Protein AF-A0A9D6YS01-F1 (afdb_monomer_lite)

Sequence (82 aa):
MKKISPEESEQLPIRGAGHSSEFYKAIISLQVGEALLITKKEYTLTRPPGRICRTIMKRFADVKYEYGAIADGSGWKVKRIA

Structure (mmCIF, N/CA/C/O backbone):
data_AF-A0A9D6YS01-F1
#
_entry.id   AF-A0A9D6YS01-F1
#
loop_
_atom_site.group_PDB
_atom_site.id
_atom_site.type_symbol
_atom_site.label_atom_id
_atom_site.label_alt_id
_atom_site.label_comp_id
_atom_site.label_asym_id
_atom_site.label_entity_id
_atom_site.label_seq_id
_atom_site.pdbx_PDB_ins_code
_atom_site.Cartn_x
_atom_site.Cartn_y
_atom_site.Cartn_z
_atom_site.occupancy
_atom_site.B_iso_or_equiv
_atom_site.auth_seq_id
_atom_site.auth_comp_id
_atom_site.auth_asym_id
_atom_site.auth_atom_id
_atom_site.pdbx_PDB_model_num
ATOM 1 N N . MET A 1 1 ? 27.049 8.939 9.689 1.00 43.66 1 MET A N 1
ATOM 2 C CA . MET A 1 1 ? 25.919 9.451 10.500 1.00 43.66 1 MET A CA 1
ATOM 3 C C . MET A 1 1 ? 26.319 10.816 11.045 1.00 43.66 1 MET A C 1
ATOM 5 O O . MET A 1 1 ? 27.397 10.895 11.619 1.00 43.66 1 MET A O 1
ATOM 9 N N . LYS A 1 2 ? 25.527 11.874 10.821 1.00 67.62 2 LYS A N 1
ATOM 10 C CA . LYS A 1 2 ? 25.806 13.240 11.306 1.00 67.62 2 LYS A CA 1
ATOM 11 C C . LYS A 1 2 ? 24.806 13.583 12.413 1.00 67.62 2 LYS A C 1
ATOM 13 O O . LYS A 1 2 ? 23.621 13.306 12.252 1.00 67.62 2 LYS A O 1
ATOM 18 N N . LYS A 1 3 ? 25.283 14.144 13.526 1.00 75.75 3 LYS A N 1
ATOM 19 C CA . LYS A 1 3 ? 24.420 14.739 14.555 1.00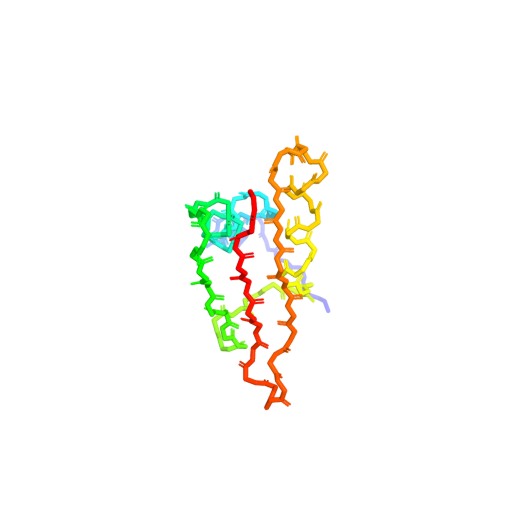 75.75 3 LYS A CA 1
ATOM 20 C C . LYS A 1 3 ? 24.095 16.171 14.124 1.00 75.75 3 LYS A C 1
ATOM 22 O O . LYS A 1 3 ? 25.003 16.869 13.680 1.00 75.75 3 LYS A O 1
ATOM 27 N N . ILE A 1 4 ? 22.827 16.553 14.216 1.00 88.44 4 ILE A N 1
ATOM 28 C CA . ILE A 1 4 ? 22.342 17.908 13.919 1.00 88.44 4 ILE A CA 1
ATOM 29 C C . ILE A 1 4 ? 22.001 18.628 15.225 1.00 88.44 4 ILE A C 1
ATOM 31 O O . ILE A 1 4 ? 21.701 17.963 16.224 1.00 88.44 4 ILE A O 1
ATOM 35 N N . SER A 1 5 ? 22.097 19.958 15.236 1.00 87.50 5 SER A N 1
ATOM 36 C CA . SER A 1 5 ? 21.714 20.771 16.397 1.00 87.50 5 SER A CA 1
ATOM 37 C C . SER A 1 5 ? 20.183 20.797 16.582 1.00 87.50 5 SER A C 1
ATOM 39 O O . SER A 1 5 ? 19.447 20.490 15.640 1.00 87.50 5 SER A O 1
ATOM 41 N N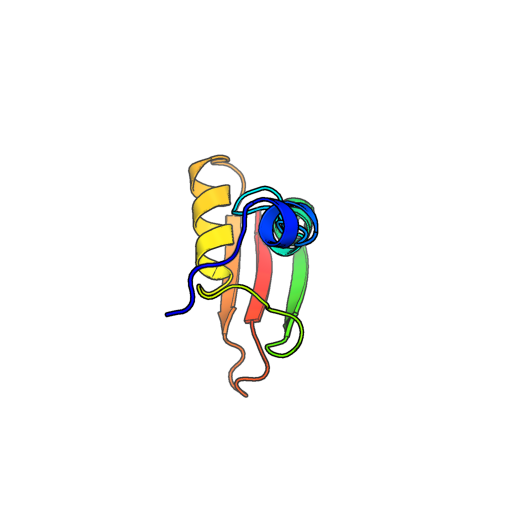 . PRO A 1 6 ? 19.668 21.149 17.777 1.00 84.38 6 PRO A N 1
ATOM 42 C CA . PRO A 1 6 ? 18.227 21.313 17.991 1.00 84.38 6 PRO A CA 1
ATOM 43 C C . PRO A 1 6 ? 17.597 22.325 17.021 1.00 84.38 6 PRO A C 1
ATOM 45 O O . PRO A 1 6 ? 16.557 22.044 16.434 1.00 84.38 6 PRO A O 1
ATOM 48 N N . GLU A 1 7 ? 18.287 23.438 16.769 1.00 84.25 7 GLU A N 1
ATOM 49 C CA . GLU A 1 7 ? 17.871 24.494 15.835 1.00 84.25 7 GLU A CA 1
ATOM 50 C C . GLU A 1 7 ? 17.803 23.986 14.384 1.00 84.25 7 GLU A C 1
ATOM 52 O O . GLU A 1 7 ? 16.838 24.252 13.671 1.00 84.25 7 GLU A O 1
ATOM 57 N N . GLU A 1 8 ? 18.794 23.191 13.953 1.00 78.50 8 GLU A N 1
ATOM 58 C CA . GLU A 1 8 ? 18.776 22.524 12.645 1.00 78.50 8 GLU A CA 1
ATOM 59 C C . GLU A 1 8 ? 17.629 21.505 12.553 1.00 78.50 8 GLU A C 1
ATOM 61 O O . GLU A 1 8 ? 17.033 21.339 11.492 1.00 78.50 8 GLU A O 1
ATOM 66 N N . SER A 1 9 ? 17.295 20.820 13.650 1.00 84.62 9 SER A N 1
ATOM 67 C CA . SER A 1 9 ? 16.196 19.852 13.680 1.00 84.62 9 SER A CA 1
ATOM 68 C C . SER A 1 9 ? 14.821 20.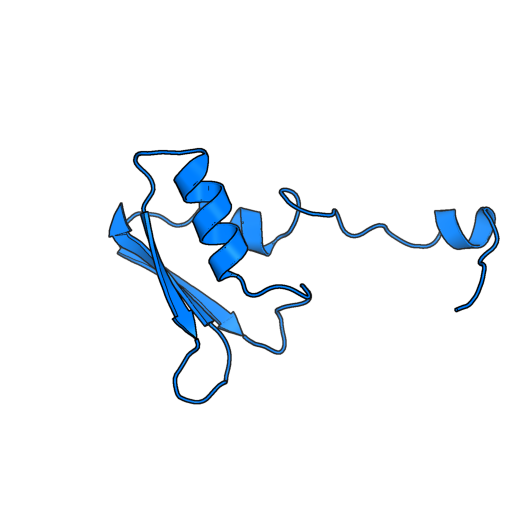510 13.570 1.00 84.62 9 SER A C 1
ATOM 70 O O . SER A 1 9 ? 13.936 19.930 12.947 1.00 84.62 9 SER A O 1
ATOM 72 N N . GLU A 1 10 ? 14.618 21.684 14.168 1.00 80.06 10 GLU A N 1
ATOM 73 C CA . GLU A 1 10 ? 13.339 22.410 14.118 1.00 80.06 10 GLU A CA 1
ATOM 74 C C . GLU A 1 10 ? 13.040 22.978 12.724 1.00 80.06 10 GLU A C 1
ATOM 76 O O . GLU A 1 10 ? 11.880 23.068 12.321 1.00 80.06 10 GLU A O 1
ATOM 81 N N . GLN A 1 11 ? 14.082 23.302 11.953 1.00 82.50 11 GLN A N 1
ATOM 82 C CA . GLN A 1 11 ? 13.963 23.770 10.568 1.00 82.50 11 GLN A CA 1
ATOM 83 C C . GLN A 1 11 ? 13.715 22.639 9.562 1.00 82.50 11 GLN A C 1
ATOM 85 O O . GLN A 1 11 ? 13.352 22.900 8.412 1.00 82.50 11 GLN A O 1
ATOM 90 N N . LEU A 1 12 ? 13.911 21.380 9.964 1.00 76.44 12 LEU A N 1
ATOM 91 C CA . LEU A 1 12 ? 13.689 20.227 9.103 1.00 76.44 12 LEU A CA 1
ATOM 92 C C . LEU A 1 12 ? 12.231 19.764 9.214 1.00 76.44 12 LEU A C 1
ATOM 94 O O . LEU A 1 12 ? 11.832 19.213 10.242 1.00 76.44 12 LEU A O 1
ATOM 98 N N . PRO A 1 13 ? 11.416 19.916 8.154 1.00 63.59 13 PRO A N 1
ATOM 99 C CA . PRO A 1 13 ? 10.037 19.466 8.200 1.00 63.59 13 PRO A CA 1
ATOM 100 C C . PRO A 1 13 ? 9.995 17.942 8.332 1.00 63.59 13 PRO A C 1
ATOM 102 O O . PRO A 1 13 ? 10.423 17.199 7.444 1.00 63.59 13 PRO A O 1
ATOM 105 N N . ILE A 1 14 ? 9.430 17.455 9.437 1.00 65.94 14 ILE A N 1
ATOM 106 C CA . ILE A 1 14 ? 9.135 16.034 9.602 1.00 65.94 14 ILE A CA 1
ATOM 107 C C . ILE A 1 14 ? 7.973 15.702 8.665 1.00 65.94 14 ILE A C 1
ATOM 109 O O . ILE A 1 14 ? 6.809 15.983 8.957 1.00 65.94 14 ILE A O 1
ATOM 113 N N . ARG A 1 15 ? 8.265 15.076 7.520 1.00 56.03 15 ARG A N 1
ATOM 114 C CA . ARG A 1 15 ? 7.212 14.497 6.678 1.00 56.03 15 ARG A CA 1
ATOM 115 C C . ARG A 1 15 ? 6.589 13.346 7.467 1.00 56.03 15 ARG A C 1
ATOM 117 O O . ARG A 1 15 ? 7.279 12.390 7.814 1.00 56.03 15 ARG A O 1
ATOM 124 N N . GLY A 1 16 ? 5.306 13.485 7.804 1.00 53.72 16 GLY A N 1
ATOM 125 C CA . GLY A 1 16 ? 4.599 12.596 8.725 1.00 53.72 16 GLY A CA 1
ATOM 126 C C . GLY A 1 16 ? 4.879 11.112 8.468 1.00 53.72 16 GLY A C 1
ATOM 127 O O . GLY A 1 16 ? 4.684 10.600 7.364 1.00 53.72 16 GLY A O 1
ATOM 128 N N . ALA A 1 17 ? 5.354 10.421 9.503 1.00 52.78 17 ALA A N 1
ATOM 129 C CA . ALA A 1 17 ? 5.617 8.994 9.444 1.00 52.78 17 ALA A CA 1
ATOM 130 C C . ALA A 1 17 ? 4.301 8.196 9.520 1.00 52.78 17 ALA A C 1
ATOM 132 O O . ALA A 1 17 ? 3.451 8.437 10.376 1.00 52.78 17 ALA A O 1
ATOM 133 N N . GLY A 1 18 ? 4.140 7.190 8.657 1.00 60.66 18 GLY A N 1
ATOM 134 C CA . GLY A 1 18 ? 3.053 6.209 8.764 1.00 60.66 18 GLY A CA 1
ATOM 135 C C . GLY A 1 18 ? 1.716 6.650 8.150 1.00 60.66 18 GLY A C 1
ATOM 136 O O . GLY A 1 18 ? 1.640 6.908 6.947 1.00 60.66 18 GLY A O 1
ATOM 137 N N . HIS A 1 19 ? 0.646 6.659 8.960 1.00 57.78 19 HIS A N 1
ATOM 138 C CA . HIS A 1 19 ? -0.752 6.884 8.534 1.00 57.78 19 HIS A CA 1
ATOM 139 C C . HIS A 1 19 ? -1.028 8.292 7.979 1.00 57.78 19 HIS A C 1
ATOM 141 O O . HIS A 1 19 ? -2.063 8.524 7.360 1.00 57.78 19 HIS A O 1
ATOM 147 N N . SER A 1 20 ? -0.106 9.228 8.193 1.00 59.44 20 SER A N 1
ATOM 148 C CA . SER A 1 20 ? -0.142 10.592 7.664 1.00 59.44 20 SER A CA 1
ATOM 149 C C . SER A 1 20 ? 0.517 10.733 6.289 1.00 59.44 20 SER A C 1
ATOM 151 O O . SER A 1 20 ? 0.432 11.811 5.702 1.00 59.44 20 SER A O 1
ATOM 153 N N . SER A 1 21 ? 1.126 9.668 5.749 1.00 75.06 21 SER A N 1
ATOM 154 C CA . SER A 1 21 ? 1.695 9.689 4.399 1.00 75.06 21 SER A CA 1
ATOM 155 C C . SER A 1 21 ? 0.615 9.898 3.335 1.00 75.06 21 SER A C 1
ATOM 157 O O . SER A 1 21 ? -0.484 9.344 3.417 1.00 75.06 21 SER A O 1
ATOM 159 N N . GLU A 1 22 ? 0.944 10.674 2.304 1.00 85.38 22 GLU A N 1
ATOM 160 C CA . GLU A 1 22 ? 0.052 10.922 1.163 1.00 85.38 22 GLU A CA 1
ATOM 161 C C . GLU A 1 22 ? -0.356 9.615 0.477 1.00 85.38 22 GLU A C 1
ATOM 163 O O . GLU A 1 22 ? -1.517 9.450 0.124 1.00 85.38 22 GLU A O 1
ATOM 168 N N . PHE A 1 23 ? 0.548 8.630 0.412 1.00 88.88 23 PHE A N 1
ATOM 169 C CA . PHE A 1 23 ? 0.243 7.296 -0.109 1.00 88.88 23 PHE A CA 1
ATOM 170 C C . PHE A 1 23 ? -0.808 6.560 0.719 1.00 88.88 23 PHE A C 1
ATOM 172 O O . PHE A 1 23 ? -1.681 5.913 0.150 1.00 88.88 23 PHE A O 1
ATOM 179 N N . TYR A 1 24 ? -0.763 6.657 2.053 1.00 90.06 24 TYR A N 1
ATOM 180 C CA . TYR A 1 24 ? -1.800 6.057 2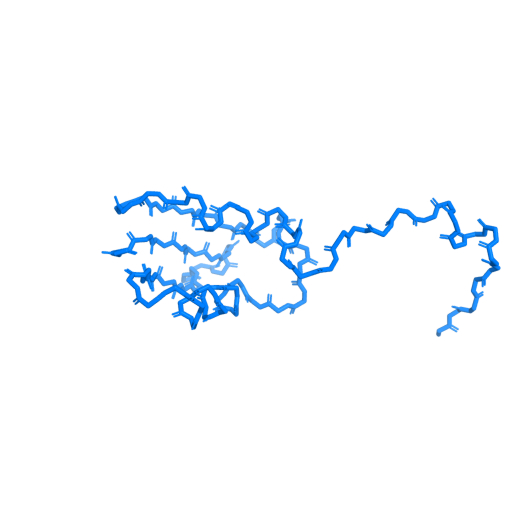.891 1.00 90.06 24 TYR A CA 1
ATOM 181 C C . TYR A 1 24 ? -3.159 6.690 2.615 1.00 90.06 24 TYR A C 1
ATOM 183 O O . TYR A 1 24 ? -4.131 5.966 2.412 1.00 90.06 24 TYR A O 1
ATOM 191 N N . LYS A 1 25 ? -3.209 8.027 2.559 1.00 90.50 25 LYS A N 1
ATOM 192 C CA . LYS A 1 25 ? -4.439 8.773 2.273 1.00 90.50 25 LYS A CA 1
ATOM 193 C C . LYS A 1 25 ? -4.995 8.439 0.887 1.00 90.50 25 LYS A C 1
ATOM 195 O O . LYS A 1 25 ? -6.177 8.149 0.785 1.00 90.50 25 LYS A O 1
ATOM 200 N N . ALA A 1 26 ? -4.141 8.399 -0.134 1.00 91.94 26 ALA A N 1
ATOM 201 C CA . ALA A 1 26 ? -4.539 8.071 -1.499 1.00 91.94 26 ALA A CA 1
ATOM 202 C C . ALA A 1 26 ? -5.051 6.627 -1.634 1.00 91.94 26 ALA A C 1
ATOM 204 O O . ALA A 1 26 ? -6.032 6.382 -2.324 1.00 91.94 26 ALA A O 1
ATOM 205 N N . ILE A 1 27 ? -4.418 5.659 -0.957 1.00 93.31 27 ILE A N 1
ATOM 206 C CA . ILE A 1 27 ? -4.848 4.253 -1.011 1.00 93.31 27 ILE A CA 1
ATOM 207 C C . ILE A 1 27 ? -6.169 4.047 -0.256 1.00 93.31 27 ILE A C 1
ATOM 209 O O . ILE A 1 27 ? -7.046 3.333 -0.743 1.00 93.31 27 ILE A O 1
ATOM 213 N N . ILE A 1 28 ? -6.336 4.649 0.930 1.00 93.19 28 ILE A N 1
ATOM 214 C CA . ILE A 1 28 ? -7.567 4.477 1.718 1.00 93.19 28 ILE A CA 1
ATOM 215 C C . ILE A 1 28 ? -8.772 5.193 1.095 1.00 93.19 28 ILE A C 1
ATOM 217 O O . ILE A 1 28 ? -9.898 4.745 1.289 1.00 93.19 28 ILE A O 1
ATOM 221 N N . SER A 1 29 ? -8.549 6.268 0.331 1.00 93.69 29 SER A N 1
ATOM 222 C CA . SER A 1 29 ? -9.620 7.017 -0.335 1.00 93.69 29 SER A CA 1
ATOM 223 C C . SER A 1 29 ? -10.156 6.359 -1.608 1.00 93.69 29 SER A C 1
ATOM 225 O O . SER A 1 29 ? -11.175 6.821 -2.115 1.00 93.69 29 SER A O 1
ATOM 227 N N . LEU A 1 30 ? -9.496 5.314 -2.125 1.00 94.81 30 LEU A N 1
ATOM 228 C CA . LEU A 1 30 ? -9.963 4.594 -3.311 1.00 94.81 30 LEU A CA 1
ATOM 229 C C . LEU A 1 30 ? -11.385 4.066 -3.103 1.00 94.81 30 LEU A C 1
ATOM 231 O O . LEU A 1 30 ? -11.684 3.441 -2.079 1.00 94.81 30 LEU A O 1
ATOM 235 N N . GLN A 1 31 ? -12.241 4.269 -4.099 1.00 94.31 31 GLN A N 1
ATOM 236 C CA . GLN A 1 31 ? -13.549 3.628 -4.185 1.00 94.31 31 GLN A CA 1
ATOM 237 C C . GLN A 1 31 ? -13.428 2.224 -4.780 1.00 94.31 31 GLN A C 1
ATOM 239 O O . GLN A 1 31 ? -12.440 1.883 -5.430 1.00 94.31 31 GLN A O 1
ATOM 244 N N . VAL A 1 32 ? -14.426 1.373 -4.539 1.00 95.69 32 VAL A N 1
ATOM 245 C CA . VAL A 1 32 ? -14.441 0.009 -5.087 1.00 95.69 32 VAL A CA 1
ATOM 246 C C . VAL A 1 32 ? -14.403 0.069 -6.616 1.00 95.69 32 VAL A C 1
ATOM 248 O O . VAL A 1 32 ? -15.200 0.761 -7.239 1.00 95.69 32 VAL A O 1
ATOM 251 N N . GLY A 1 33 ? -13.459 -0.654 -7.218 1.00 94.94 33 GLY A N 1
ATOM 252 C CA . GLY A 1 33 ? -13.212 -0.645 -8.659 1.00 94.94 33 GLY A CA 1
ATOM 253 C C . GLY A 1 33 ? -12.134 0.344 -9.109 1.00 94.94 33 GLY A C 1
ATOM 254 O O . GLY A 1 33 ? -11.540 0.121 -10.167 1.00 94.94 33 GLY A O 1
ATOM 255 N N . GLU A 1 34 ? -11.809 1.364 -8.309 1.00 95.50 34 GLU A N 1
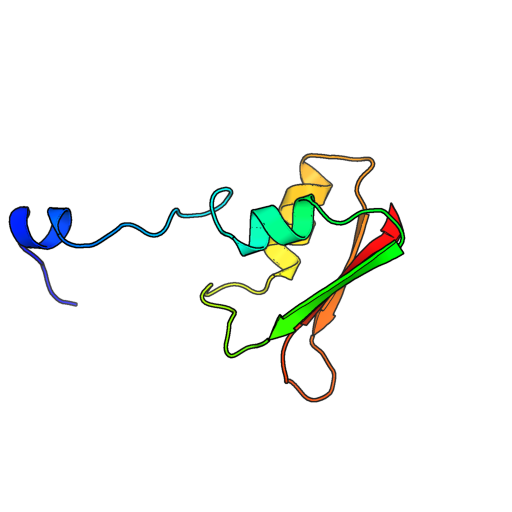ATOM 256 C CA . GLU A 1 34 ? -10.758 2.330 -8.636 1.00 95.50 34 GLU A CA 1
ATOM 257 C C . GLU A 1 34 ? -9.359 1.753 -8.433 1.00 95.50 34 GLU A C 1
ATOM 259 O O . GLU A 1 34 ? -9.109 0.913 -7.559 1.00 95.50 34 GLU A O 1
ATOM 264 N N . ALA A 1 35 ? -8.425 2.250 -9.243 1.00 94.94 35 ALA A N 1
ATOM 265 C CA . ALA A 1 35 ? -7.022 1.892 -9.176 1.00 94.94 35 ALA A CA 1
ATOM 266 C C . ALA A 1 35 ? -6.127 3.131 -9.124 1.00 94.94 35 ALA A C 1
ATOM 268 O O . ALA A 1 35 ? -6.384 4.140 -9.773 1.00 94.94 35 ALA A O 1
ATOM 269 N N . LEU A 1 36 ? -5.037 3.002 -8.379 1.00 94.31 36 LEU A N 1
ATOM 270 C CA . LEU A 1 36 ? -3.968 3.970 -8.240 1.00 94.31 36 LEU A CA 1
ATOM 271 C C . LEU A 1 36 ? -2.681 3.387 -8.824 1.00 94.31 36 LEU A C 1
ATOM 273 O O . LEU A 1 36 ? -2.271 2.269 -8.486 1.00 94.31 36 LEU A O 1
ATOM 277 N N . LEU A 1 37 ? -2.031 4.176 -9.673 1.00 94.62 37 LEU A N 1
ATOM 278 C CA . LEU A 1 37 ? -0.656 3.961 -10.095 1.00 94.62 37 LEU A CA 1
ATOM 279 C C . LEU A 1 37 ? 0.263 4.742 -9.157 1.00 94.62 37 LEU A C 1
ATOM 281 O O . LEU A 1 37 ? 0.090 5.940 -8.973 1.00 94.62 37 LEU A O 1
ATOM 285 N N . ILE A 1 38 ? 1.242 4.059 -8.573 1.00 93.06 38 ILE A N 1
ATOM 286 C CA . ILE A 1 38 ? 2.263 4.664 -7.722 1.00 93.06 38 ILE A CA 1
ATOM 287 C C . ILE A 1 38 ? 3.605 4.456 -8.413 1.00 93.06 38 ILE A C 1
ATOM 289 O O . ILE A 1 38 ? 4.119 3.333 -8.439 1.00 93.06 38 ILE A O 1
ATOM 293 N N . THR A 1 39 ? 4.183 5.512 -8.982 1.00 92.62 39 THR A N 1
ATOM 294 C CA . THR A 1 39 ? 5.465 5.392 -9.687 1.00 92.62 39 THR A CA 1
ATOM 295 C C . THR A 1 39 ? 6.639 5.333 -8.709 1.00 92.62 39 THR A C 1
ATOM 297 O O . THR A 1 39 ? 6.586 5.871 -7.601 1.00 92.62 39 THR A O 1
ATOM 300 N N . LYS A 1 40 ? 7.756 4.722 -9.124 1.00 88.25 40 LYS A N 1
ATOM 301 C CA . LYS A 1 40 ? 8.998 4.735 -8.325 1.00 88.25 40 LYS A CA 1
ATOM 302 C C . LYS A 1 40 ? 9.537 6.142 -8.064 1.00 88.25 40 LYS A C 1
ATOM 304 O O . LYS A 1 40 ? 10.182 6.348 -7.045 1.00 88.25 40 LYS A O 1
ATOM 309 N N . LYS A 1 41 ? 9.305 7.083 -8.985 1.00 87.88 41 LYS A N 1
ATOM 310 C CA . LYS A 1 41 ? 9.780 8.469 -8.854 1.00 87.88 41 LYS A CA 1
ATOM 311 C C . LYS A 1 41 ? 9.042 9.214 -7.745 1.00 87.88 41 LYS A C 1
ATOM 313 O O . LYS A 1 41 ? 9.653 9.992 -7.025 1.00 87.88 41 LYS A O 1
ATOM 318 N N . GLU A 1 42 ? 7.744 8.964 -7.609 1.00 85.12 42 GLU A N 1
ATOM 319 C CA . GLU A 1 42 ? 6.908 9.607 -6.594 1.00 85.12 42 GLU A CA 1
ATOM 320 C C . GLU A 1 42 ? 7.059 8.931 -5.233 1.00 85.12 42 GLU A C 1
ATOM 322 O O . GLU A 1 42 ? 6.998 9.594 -4.201 1.00 85.12 42 GLU A O 1
ATOM 327 N N . TYR A 1 43 ? 7.251 7.610 -5.213 1.00 86.69 43 TYR A N 1
ATOM 328 C CA . TYR A 1 43 ? 7.218 6.832 -3.985 1.00 86.69 43 TYR A CA 1
ATOM 329 C C . TYR A 1 43 ? 8.449 7.057 -3.100 1.00 86.69 43 TYR A C 1
ATOM 331 O O . TYR A 1 43 ? 9.520 6.497 -3.316 1.00 86.69 43 TYR A O 1
ATOM 339 N N . THR A 1 44 ? 8.272 7.850 -2.046 1.00 83.44 44 THR A N 1
ATOM 340 C CA . THR A 1 44 ? 9.356 8.265 -1.139 1.00 83.44 44 THR A CA 1
ATOM 341 C C . THR A 1 44 ? 9.583 7.328 0.049 1.00 83.44 44 THR A C 1
ATOM 343 O O . THR A 1 44 ? 10.506 7.539 0.836 1.00 83.44 44 THR A O 1
ATOM 346 N N . LEU A 1 45 ? 8.753 6.295 0.225 1.00 82.38 45 LEU A N 1
ATOM 347 C CA . LEU A 1 45 ? 8.841 5.403 1.381 1.00 82.38 45 LEU A CA 1
ATOM 348 C C . LEU A 1 45 ? 9.779 4.220 1.118 1.00 82.38 45 LEU A C 1
ATOM 350 O O . LEU A 1 45 ? 9.786 3.621 0.048 1.00 82.38 45 LEU A O 1
ATOM 354 N N . THR A 1 46 ? 10.505 3.800 2.155 1.00 82.06 46 THR A N 1
ATOM 355 C CA . THR A 1 46 ? 11.465 2.682 2.082 1.00 82.06 46 THR A CA 1
ATOM 356 C C . THR A 1 46 ? 10.816 1.311 1.893 1.00 82.06 46 THR A C 1
ATOM 358 O O . THR A 1 46 ? 11.468 0.360 1.471 1.00 82.06 46 THR A O 1
ATOM 361 N N . ARG A 1 47 ? 9.534 1.172 2.241 1.00 85.75 47 ARG A N 1
ATOM 362 C CA . ARG A 1 47 ? 8.799 -0.099 2.197 1.00 85.75 47 ARG A CA 1
ATOM 363 C C . ARG A 1 47 ? 7.755 -0.050 1.096 1.00 85.75 47 ARG A C 1
ATOM 365 O O . ARG A 1 47 ? 7.101 0.979 0.993 1.00 85.75 47 ARG A O 1
ATOM 372 N N . PRO A 1 48 ? 7.506 -1.144 0.360 1.00 87.81 48 PRO A N 1
ATOM 373 C CA . PRO A 1 48 ? 6.565 -1.137 -0.754 1.00 87.81 48 PRO A CA 1
ATOM 374 C C . PRO A 1 48 ? 5.133 -0.794 -0.302 1.00 87.81 48 PRO A C 1
ATOM 376 O O . PRO A 1 48 ? 4.742 -1.145 0.822 1.00 87.81 48 PRO A O 1
ATOM 379 N N . PRO A 1 49 ? 4.317 -0.191 -1.186 1.00 90.12 49 PRO A N 1
ATOM 380 C CA . PRO A 1 49 ? 2.959 0.255 -0.860 1.00 90.12 49 PRO A CA 1
ATOM 381 C C . PRO A 1 49 ? 2.030 -0.897 -0.456 1.00 90.12 49 PRO A C 1
ATOM 383 O O . PRO A 1 49 ? 1.063 -0.695 0.278 1.00 90.12 49 PRO A O 1
ATOM 386 N N . GLY A 1 50 ? 2.369 -2.142 -0.807 1.00 91.44 50 GLY A N 1
ATOM 387 C CA . GLY A 1 50 ? 1.667 -3.329 -0.314 1.00 91.44 50 GLY A CA 1
ATOM 388 C C . GLY A 1 50 ? 1.615 -3.435 1.217 1.00 91.44 50 GLY A C 1
ATOM 389 O O . GLY A 1 50 ? 0.657 -3.976 1.767 1.00 91.44 50 GLY A O 1
ATOM 390 N N . ARG A 1 51 ? 2.589 -2.867 1.946 1.00 92.00 51 ARG A N 1
ATOM 391 C CA . ARG A 1 51 ? 2.529 -2.814 3.418 1.00 92.00 51 ARG A CA 1
ATOM 392 C C . ARG A 1 51 ? 1.439 -1.866 3.917 1.00 92.00 51 ARG A C 1
ATOM 394 O O . ARG A 1 51 ? 0.828 -2.142 4.951 1.00 92.00 51 ARG A O 1
ATOM 401 N N . ILE A 1 52 ? 1.187 -0.783 3.187 1.00 92.12 52 ILE A N 1
ATOM 402 C CA . ILE A 1 52 ? 0.095 0.143 3.483 1.00 92.12 52 ILE A CA 1
ATOM 403 C C . ILE A 1 52 ? -1.238 -0.574 3.264 1.00 92.12 52 ILE A C 1
ATOM 405 O O . ILE A 1 52 ? -2.045 -0.628 4.189 1.00 92.12 52 ILE A O 1
ATOM 409 N N . CYS A 1 53 ? -1.398 -1.246 2.119 1.00 93.56 53 CYS A N 1
ATOM 410 C CA . CYS A 1 53 ? -2.589 -2.042 1.805 1.00 93.56 53 CYS A CA 1
ATOM 411 C C . CYS A 1 53 ? -2.889 -3.069 2.909 1.00 93.56 53 CYS A C 1
ATOM 413 O O . CYS A 1 53 ? -3.991 -3.096 3.447 1.00 93.56 53 CYS A O 1
ATOM 415 N N . ARG A 1 54 ? -1.891 -3.863 3.330 1.00 94.12 54 ARG A N 1
ATOM 416 C CA . ARG A 1 54 ? -2.051 -4.834 4.433 1.00 94.12 54 ARG A CA 1
ATOM 417 C C . ARG A 1 54 ? -2.449 -4.184 5.753 1.00 94.12 54 ARG A C 1
ATOM 419 O O . ARG A 1 54 ? -3.275 -4.731 6.474 1.00 94.12 54 ARG A O 1
ATOM 426 N N . THR A 1 55 ? -1.858 -3.036 6.078 1.00 92.69 55 THR A N 1
ATOM 427 C CA . THR A 1 55 ? -2.190 -2.295 7.303 1.00 92.69 55 THR A CA 1
ATOM 428 C C . THR A 1 55 ? -3.649 -1.845 7.293 1.00 92.69 55 THR A C 1
ATOM 430 O O . THR A 1 55 ? -4.337 -2.008 8.298 1.00 92.69 55 THR A O 1
ATOM 433 N N . ILE A 1 56 ? -4.129 -1.330 6.158 1.00 92.75 56 ILE A N 1
ATOM 434 C CA . ILE A 1 56 ? -5.521 -0.899 5.994 1.00 92.75 56 ILE A CA 1
ATOM 435 C C . ILE A 1 56 ? -6.459 -2.108 6.100 1.00 92.75 56 ILE A C 1
ATOM 437 O O . ILE A 1 56 ? -7.354 -2.087 6.935 1.00 92.75 56 ILE A O 1
ATOM 441 N N . MET A 1 57 ? -6.202 -3.194 5.361 1.00 94.94 57 MET A N 1
ATOM 442 C CA . MET A 1 57 ? -7.039 -4.408 5.396 1.00 94.94 57 MET A CA 1
ATOM 443 C C . MET A 1 57 ? -7.076 -5.090 6.773 1.00 94.94 57 MET A C 1
ATOM 445 O O . MET A 1 57 ? -8.050 -5.754 7.108 1.00 94.94 57 MET A O 1
ATOM 449 N N . LYS A 1 58 ? -6.018 -4.949 7.587 1.00 94.88 58 LYS A N 1
ATOM 450 C CA . LYS A 1 58 ? -6.013 -5.439 8.976 1.00 94.88 58 LYS A CA 1
ATOM 451 C C . LYS A 1 58 ? -6.924 -4.602 9.881 1.00 94.88 58 LYS A C 1
ATOM 453 O O . LYS A 1 58 ? -7.472 -5.132 10.840 1.00 94.88 58 LYS A O 1
ATOM 458 N N . ARG A 1 59 ? -7.037 -3.298 9.612 1.00 93.75 59 ARG A N 1
ATOM 459 C CA . ARG A 1 59 ? -7.836 -2.357 10.409 1.00 93.75 59 ARG A CA 1
ATOM 460 C C . ARG A 1 59 ? -9.304 -2.322 9.979 1.00 93.75 59 ARG A C 1
ATOM 462 O O . ARG A 1 59 ? -10.164 -2.139 10.829 1.00 93.75 59 ARG A O 1
ATOM 469 N N . PHE A 1 60 ? -9.572 -2.489 8.688 1.00 93.56 60 PHE A N 1
ATOM 470 C CA . PHE A 1 60 ? -10.908 -2.450 8.101 1.00 93.56 60 PHE A CA 1
ATOM 471 C C . PHE A 1 60 ? -11.163 -3.768 7.370 1.00 93.56 60 PHE A C 1
ATOM 473 O O . PHE A 1 60 ? -10.621 -3.993 6.288 1.00 93.56 60 PHE A O 1
ATOM 480 N N . ALA A 1 61 ? -11.952 -4.653 7.985 1.00 91.81 61 ALA A N 1
ATOM 481 C CA . ALA A 1 61 ? -12.144 -6.022 7.504 1.00 91.81 61 ALA A CA 1
ATOM 482 C C . ALA A 1 61 ? -12.820 -6.088 6.123 1.00 91.81 61 ALA A C 1
ATOM 484 O O . ALA A 1 61 ? -12.465 -6.958 5.319 1.00 91.81 61 ALA A O 1
ATOM 485 N N . ASP A 1 62 ? -13.717 -5.137 5.853 1.00 93.19 62 ASP A N 1
ATOM 486 C CA . ASP A 1 62 ? -14.495 -5.038 4.612 1.00 93.19 62 ASP A CA 1
ATOM 487 C C . ASP A 1 62 ? -13.690 -4.455 3.449 1.00 93.19 62 ASP A C 1
ATOM 489 O O . ASP A 1 62 ? -14.071 -4.605 2.294 1.00 93.19 62 ASP A O 1
ATOM 493 N N . VAL A 1 63 ? -12.544 -3.831 3.736 1.00 94.56 63 VAL A N 1
ATOM 494 C CA . VAL A 1 63 ? -11.678 -3.264 2.705 1.00 94.56 63 VAL A CA 1
ATOM 495 C C . VAL A 1 63 ? -10.730 -4.337 2.183 1.00 94.56 63 VAL A C 1
ATOM 497 O O . VAL A 1 63 ? -10.040 -5.011 2.957 1.00 94.56 63 VAL A O 1
ATOM 500 N N . LYS A 1 64 ? -10.644 -4.467 0.858 1.00 96.12 64 LYS A N 1
ATOM 501 C CA . LYS A 1 64 ? -9.721 -5.360 0.152 1.00 96.12 64 LYS A CA 1
ATOM 502 C C . LYS A 1 64 ? -9.063 -4.643 -1.018 1.00 96.12 64 LYS A C 1
ATOM 504 O O . LYS A 1 64 ? -9.700 -3.912 -1.775 1.00 96.12 64 LYS A O 1
ATOM 509 N N . TYR A 1 65 ? -7.780 -4.932 -1.211 1.00 97.19 65 TYR A N 1
ATOM 510 C CA . TYR A 1 65 ? -7.006 -4.411 -2.331 1.00 97.19 65 TYR A CA 1
ATOM 511 C C . TYR A 1 65 ? -6.358 -5.537 -3.127 1.00 97.19 65 TYR A C 1
ATOM 513 O O . TYR A 1 65 ? -5.762 -6.449 -2.556 1.00 97.19 65 TYR A O 1
ATOM 521 N N . GLU A 1 66 ? -6.390 -5.402 -4.445 1.00 96.19 66 GLU A N 1
ATOM 522 C CA . GLU A 1 66 ? -5.475 -6.071 -5.359 1.00 96.19 66 GLU A CA 1
ATOM 523 C C . GLU A 1 66 ? -4.267 -5.147 -5.558 1.00 96.19 66 GLU A C 1
ATOM 525 O O . GLU A 1 66 ? -4.422 -3.994 -5.958 1.00 96.19 66 GLU A O 1
ATOM 530 N N . TYR A 1 67 ? -3.055 -5.603 -5.247 1.00 95.12 67 TYR A N 1
ATOM 531 C CA . TYR A 1 67 ? -1.864 -4.768 -5.389 1.00 95.12 67 TYR A CA 1
ATOM 532 C C . TYR A 1 67 ? -0.642 -5.576 -5.817 1.00 95.12 67 TYR A C 1
ATOM 534 O O . TYR A 1 67 ? -0.469 -6.727 -5.421 1.00 95.12 67 TYR A O 1
ATOM 542 N N . GLY A 1 68 ? 0.244 -4.947 -6.586 1.00 94.50 68 GLY A N 1
ATOM 543 C CA . GLY A 1 68 ? 1.437 -5.601 -7.113 1.00 94.50 68 GLY A CA 1
ATOM 544 C C . GLY A 1 68 ? 2.434 -4.622 -7.719 1.00 94.50 68 GLY A C 1
ATOM 545 O O . GLY A 1 68 ? 2.107 -3.466 -7.993 1.00 94.50 68 GLY A O 1
ATOM 546 N N . ALA A 1 69 ? 3.670 -5.086 -7.898 1.00 94.38 69 ALA A N 1
ATOM 547 C CA . ALA A 1 69 ? 4.645 -4.377 -8.719 1.00 94.38 69 ALA A CA 1
ATOM 548 C C . ALA A 1 69 ? 4.263 -4.519 -10.196 1.00 94.38 69 ALA A C 1
ATOM 550 O O . ALA A 1 69 ? 3.748 -5.558 -10.610 1.00 94.38 69 ALA A O 1
ATOM 551 N N . ILE A 1 70 ? 4.510 -3.477 -10.981 1.00 94.44 70 ILE A N 1
ATOM 552 C CA . ILE A 1 70 ? 4.284 -3.513 -12.427 1.00 94.44 70 ILE A CA 1
ATOM 553 C C . ILE A 1 70 ? 5.432 -4.294 -13.068 1.00 94.44 70 ILE A C 1
ATOM 555 O O . ILE A 1 70 ? 6.577 -4.177 -12.631 1.00 94.44 70 ILE A O 1
ATOM 559 N N . ALA A 1 71 ? 5.120 -5.108 -14.079 1.00 91.94 71 ALA A N 1
ATOM 560 C CA . ALA A 1 71 ? 6.073 -6.022 -14.711 1.00 91.94 71 ALA A CA 1
ATOM 561 C C . ALA A 1 71 ? 7.300 -5.311 -15.313 1.00 91.94 71 ALA A C 1
ATOM 563 O O . ALA A 1 71 ? 8.399 -5.852 -15.279 1.00 91.94 71 ALA A O 1
ATOM 564 N N . ASP A 1 72 ? 7.127 -4.083 -15.803 1.00 92.19 72 ASP A N 1
ATOM 565 C CA . ASP A 1 72 ? 8.202 -3.236 -16.339 1.00 92.19 72 ASP A CA 1
ATOM 566 C C . ASP A 1 72 ? 9.068 -2.576 -15.245 1.00 92.19 72 ASP A C 1
ATOM 568 O O . ASP A 1 72 ? 10.056 -1.901 -15.530 1.00 92.19 72 ASP A O 1
ATOM 572 N N . GLY A 1 73 ? 8.697 -2.741 -13.973 1.00 89.38 73 GLY A N 1
ATOM 573 C CA . GLY A 1 73 ? 9.381 -2.139 -12.840 1.00 89.38 73 GLY A CA 1
ATOM 574 C C . GLY A 1 73 ? 9.184 -0.626 -12.708 1.00 89.38 73 GLY A C 1
ATOM 575 O O . GLY A 1 73 ? 9.924 -0.011 -11.938 1.00 89.38 73 GLY A O 1
ATOM 576 N N . SER A 1 74 ? 8.218 -0.015 -13.396 1.00 91.12 74 SER A N 1
ATOM 577 C CA . SER A 1 74 ? 7.931 1.428 -13.324 1.00 91.12 74 SER A CA 1
ATOM 578 C C . SER A 1 74 ? 7.353 1.869 -11.971 1.00 91.12 74 SER A C 1
ATOM 580 O O . SER A 1 74 ? 7.482 3.032 -11.571 1.00 91.12 74 SER A O 1
ATOM 582 N N . GLY A 1 75 ? 6.770 0.936 -11.214 1.00 93.44 75 GLY A N 1
ATOM 583 C CA . GLY A 1 75 ? 6.142 1.227 -9.932 1.00 93.44 75 GLY A CA 1
ATOM 584 C C . GLY A 1 75 ? 5.245 0.105 -9.433 1.00 93.44 75 GLY A C 1
ATOM 585 O O . GLY A 1 75 ? 5.535 -1.081 -9.612 1.00 93.44 75 GLY A O 1
ATOM 586 N N . TRP A 1 76 ? 4.150 0.503 -8.794 1.00 95.94 76 TRP A N 1
ATOM 587 C CA . TRP A 1 76 ? 3.146 -0.387 -8.229 1.00 95.94 76 TRP A CA 1
ATOM 588 C C . TRP A 1 76 ? 1.749 0.034 -8.660 1.00 95.94 76 TRP A C 1
ATOM 590 O O . TRP A 1 76 ? 1.448 1.219 -8.778 1.00 95.94 76 TRP A O 1
ATOM 600 N N . LYS A 1 77 ? 0.881 -0.957 -8.826 1.00 95.50 77 LYS A N 1
ATOM 601 C CA . LYS A 1 77 ? -0.555 -0.772 -9.009 1.00 95.50 77 LYS A CA 1
ATOM 602 C C . LYS A 1 77 ? -1.262 -1.203 -7.731 1.00 95.50 77 LYS A C 1
ATOM 604 O O . LYS A 1 77 ? -0.935 -2.250 -7.170 1.00 95.50 77 LYS A O 1
ATOM 609 N N . VAL A 1 78 ? -2.236 -0.415 -7.295 1.00 96.19 78 VAL A N 1
ATOM 610 C CA . VAL A 1 78 ? -3.152 -0.749 -6.199 1.00 96.19 78 VAL A CA 1
ATOM 611 C C . VAL A 1 78 ? -4.571 -0.536 -6.702 1.00 96.19 78 VAL A C 1
ATOM 613 O O . VAL A 1 78 ? -4.863 0.526 -7.226 1.00 96.19 78 VAL A O 1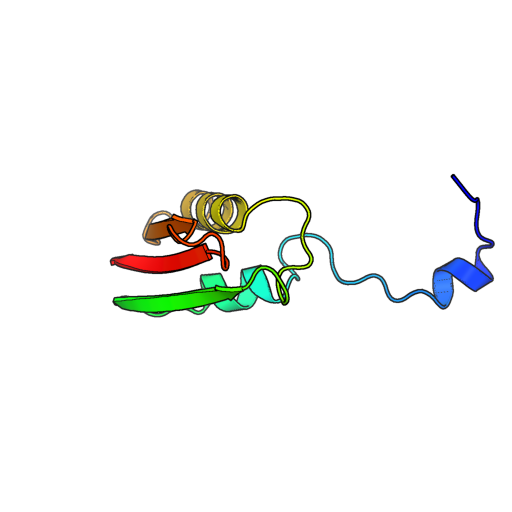
ATOM 616 N N . LYS A 1 79 ? -5.457 -1.515 -6.561 1.00 96.75 79 LYS A N 1
ATOM 617 C CA . LYS A 1 79 ? -6.872 -1.425 -6.928 1.00 96.75 79 LYS A CA 1
ATOM 618 C C . LYS A 1 79 ? -7.721 -1.842 -5.743 1.00 96.75 79 LYS A C 1
ATOM 620 O O . LYS A 1 79 ? -7.430 -2.862 -5.122 1.00 96.75 79 LYS A O 1
ATOM 625 N N . ARG A 1 80 ? -8.770 -1.087 -5.429 1.00 96.00 80 ARG A N 1
ATOM 626 C CA . ARG A 1 80 ? -9.729 -1.506 -4.406 1.00 96.00 80 ARG A CA 1
ATOM 627 C C . ARG A 1 80 ? -10.746 -2.465 -5.013 1.00 96.00 80 ARG A C 1
ATOM 629 O O . ARG A 1 80 ? -11.343 -2.171 -6.046 1.00 96.00 80 ARG A O 1
ATOM 636 N N . ILE A 1 81 ? -10.920 -3.616 -4.374 1.00 96.25 81 ILE A N 1
ATOM 637 C CA . ILE A 1 81 ? -11.820 -4.684 -4.835 1.00 96.25 81 ILE A CA 1
ATOM 638 C C . ILE A 1 81 ? -12.996 -4.923 -3.877 1.00 96.25 81 ILE A C 1
ATOM 640 O O . ILE A 1 81 ? -13.985 -5.509 -4.301 1.00 96.25 81 ILE A O 1
ATOM 644 N N . ALA A 1 82 ? -12.905 -4.435 -2.634 1.00 90.38 82 ALA A N 1
ATOM 645 C CA . ALA A 1 82 ? -13.997 -4.301 -1.664 1.00 90.38 82 ALA A CA 1
ATOM 646 C C . ALA A 1 82 ? -13.667 -3.158 -0.681 1.00 90.38 82 ALA A C 1
ATOM 648 O O . ALA A 1 82 ? -12.458 -2.880 -0.498 1.00 90.38 82 ALA A O 1
#

Secondary structure (DSSP, 8-state):
-----HHHHHTS-----GGGSHHHHHHHTPPTT-EEEEETTT---SS-THHHHHHHHHH-TT--EEEEE-TTSSEEEEEE--

pLDDT: mean 86.69, std 12.01, range [43.66, 97.19]

Radius of gyration: 15.54 Å; chains: 1; bounding box: 40×31×34 Å

Foldseek 3Di:
DDDDDPVRVVPDDDCDPDCSDPLLVVQVPADAFDKDWDFPVNDPDPDASVVSQVVVCVVPVPWHWDKDQDPVNRGMMIHTND